Protein AF-A0A2C9CFI2-F1 (afdb_monomer)

Structure (mmCIF, N/CA/C/O backbone):
data_AF-A0A2C9CFI2-F1
#
_entry.id   AF-A0A2C9CFI2-F1
#
loop_
_atom_site.group_PDB
_atom_site.id
_atom_site.type_symbol
_atom_site.label_atom_id
_atom_site.label_alt_id
_atom_site.label_comp_id
_atom_site.label_asym_id
_atom_site.label_entity_id
_at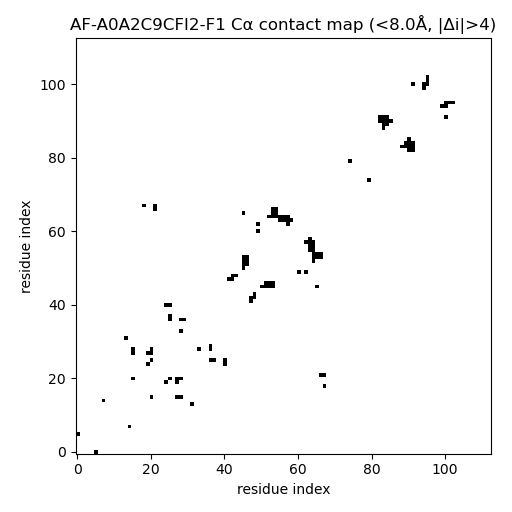om_site.label_seq_id
_atom_site.pdbx_PDB_ins_code
_atom_site.Cartn_x
_atom_site.Cartn_y
_atom_site.Cartn_z
_atom_site.occupancy
_atom_site.B_iso_or_equiv
_atom_site.auth_seq_id
_atom_site.auth_comp_id
_atom_site.auth_asym_id
_atom_site.auth_atom_id
_atom_site.pdbx_PDB_model_num
ATOM 1 N N . MET A 1 1 ? 15.285 -16.042 -6.341 1.00 60.66 1 MET A N 1
ATOM 2 C CA . MET A 1 1 ? 13.937 -15.631 -5.912 1.00 60.66 1 MET A CA 1
ATOM 3 C C . MET A 1 1 ? 14.070 -14.916 -4.581 1.00 60.66 1 MET A C 1
ATOM 5 O O . MET A 1 1 ? 14.751 -15.438 -3.702 1.00 60.66 1 MET A O 1
ATOM 9 N N . THR A 1 2 ? 13.559 -13.695 -4.458 1.00 74.75 2 THR A N 1
ATOM 10 C CA . THR A 1 2 ? 13.588 -12.958 -3.185 1.00 74.75 2 THR A CA 1
ATOM 11 C C . THR A 1 2 ? 12.520 -13.518 -2.244 1.00 74.75 2 THR A C 1
ATOM 13 O O . THR A 1 2 ? 11.569 -14.162 -2.688 1.00 74.75 2 THR A O 1
ATOM 16 N N . ARG A 1 3 ? 12.644 -13.257 -0.933 1.00 78.19 3 ARG A N 1
ATOM 17 C CA . ARG A 1 3 ? 11.583 -13.604 0.031 1.00 78.19 3 ARG A CA 1
ATOM 18 C C . ARG A 1 3 ? 10.238 -12.977 -0.356 1.00 78.19 3 ARG A C 1
ATOM 20 O O . ARG A 1 3 ? 9.214 -13.614 -0.164 1.00 78.19 3 ARG A O 1
ATOM 27 N N . LEU A 1 4 ? 10.250 -11.767 -0.921 1.00 79.00 4 LEU A N 1
ATOM 28 C CA . LEU A 1 4 ? 9.044 -11.057 -1.349 1.00 79.00 4 LEU A CA 1
ATOM 29 C C . LEU A 1 4 ? 8.296 -11.815 -2.452 1.00 79.00 4 LEU A C 1
ATOM 31 O O . LEU A 1 4 ? 7.113 -12.092 -2.300 1.00 79.00 4 LEU A O 1
ATOM 35 N N . GLU A 1 5 ? 8.996 -12.192 -3.526 1.00 82.50 5 GLU A N 1
ATOM 36 C CA . GLU A 1 5 ? 8.410 -12.964 -4.632 1.00 82.50 5 GLU A CA 1
ATOM 37 C C . GLU A 1 5 ? 7.809 -14.276 -4.111 1.00 82.50 5 GLU A C 1
ATOM 39 O O . GLU A 1 5 ? 6.660 -14.590 -4.399 1.00 82.50 5 GLU A O 1
ATOM 44 N N . ALA A 1 6 ? 8.542 -15.006 -3.260 1.00 85.06 6 ALA A N 1
ATOM 45 C CA . ALA A 1 6 ? 8.054 -16.257 -2.682 1.00 85.06 6 ALA A CA 1
ATOM 46 C C . ALA A 1 6 ? 6.732 -16.079 -1.908 1.00 85.06 6 ALA A C 1
ATOM 48 O O . ALA A 1 6 ? 5.809 -16.867 -2.098 1.00 85.06 6 ALA A O 1
ATOM 49 N N . TRP A 1 7 ? 6.608 -15.023 -1.094 1.00 84.88 7 TRP A N 1
ATOM 50 C CA . TRP A 1 7 ? 5.378 -14.719 -0.353 1.00 84.88 7 TRP A CA 1
ATOM 51 C C . TRP A 1 7 ? 4.188 -14.406 -1.263 1.00 84.88 7 TRP A C 1
ATOM 53 O O . TRP A 1 7 ? 3.072 -14.847 -0.983 1.00 84.88 7 TRP A O 1
ATOM 63 N N . PHE A 1 8 ? 4.413 -13.690 -2.367 1.00 83.06 8 PHE A N 1
ATOM 64 C CA . PHE A 1 8 ? 3.349 -13.377 -3.322 1.00 83.06 8 PHE A CA 1
ATOM 65 C C . PHE A 1 8 ? 2.818 -14.605 -4.063 1.00 83.06 8 PHE A C 1
ATOM 67 O O . PHE A 1 8 ? 1.648 -14.616 -4.447 1.00 83.06 8 PHE A O 1
ATOM 74 N N . HIS A 1 9 ? 3.619 -15.659 -4.214 1.00 85.75 9 HIS A N 1
ATOM 75 C CA . HIS A 1 9 ? 3.179 -16.915 -4.829 1.00 85.75 9 HIS A CA 1
ATOM 76 C C . HIS A 1 9 ? 2.567 -17.914 -3.850 1.00 85.75 9 HIS A C 1
ATOM 78 O O . HIS A 1 9 ? 2.011 -18.924 -4.281 1.00 85.75 9 HIS A O 1
ATOM 84 N N . THR A 1 10 ? 2.608 -17.641 -2.546 1.00 90.06 10 THR A N 1
ATOM 85 C CA . THR A 1 10 ? 1.964 -18.502 -1.556 1.00 90.06 10 THR A CA 1
ATOM 86 C C . THR A 1 10 ? 0.460 -18.570 -1.818 1.00 90.06 10 THR A C 1
ATOM 88 O O . THR A 1 10 ? -0.222 -17.547 -1.931 1.00 90.06 10 THR A O 1
ATOM 91 N N . VAL A 1 11 ? -0.053 -19.797 -1.931 1.00 86.44 11 VAL A N 1
ATOM 92 C CA . VAL A 1 11 ? -1.473 -20.079 -2.197 1.00 86.44 11 VAL A CA 1
ATOM 93 C C . VAL A 1 11 ? -2.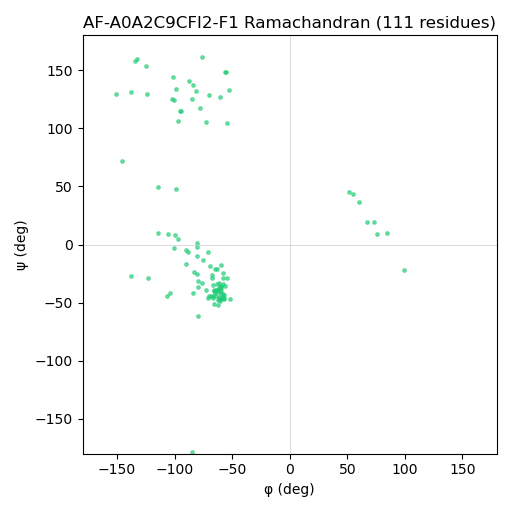338 -19.956 -0.942 1.00 86.44 11 VAL A C 1
ATOM 95 O O . VAL A 1 11 ? -3.471 -19.503 -1.022 1.00 86.44 11 VAL A O 1
ATOM 98 N N . ASN A 1 12 ? -1.777 -20.262 0.230 1.00 89.12 12 ASN A N 1
ATOM 99 C CA . ASN A 1 12 ? -2.472 -20.214 1.521 1.00 89.12 12 ASN A CA 1
ATOM 100 C C . ASN A 1 12 ? -2.165 -18.913 2.277 1.00 89.12 12 ASN A C 1
ATOM 102 O O . ASN A 1 12 ? -1.784 -18.938 3.446 1.00 89.12 12 ASN A O 1
ATOM 106 N N . ALA A 1 13 ? -2.260 -17.776 1.589 1.00 88.69 13 ALA A N 1
ATOM 107 C CA . ALA A 1 13 ? -2.047 -16.462 2.182 1.00 88.69 13 ALA A CA 1
ATOM 108 C C . ALA A 1 13 ? -3.103 -15.478 1.677 1.00 88.69 13 ALA A C 1
ATOM 110 O O . ALA A 1 13 ? -3.316 -15.358 0.469 1.00 88.69 13 ALA A O 1
ATOM 111 N N . TYR A 1 14 ? -3.726 -14.747 2.602 1.00 88.25 14 TYR A N 1
ATOM 112 C CA . TYR A 1 14 ? -4.594 -13.626 2.261 1.00 88.25 14 TYR A CA 1
ATOM 113 C C . TYR A 1 14 ? -3.723 -12.419 1.898 1.00 88.25 14 TYR A C 1
ATOM 115 O O . TYR A 1 14 ? -2.915 -11.959 2.707 1.00 88.25 14 TYR A O 1
ATOM 123 N N . LYS A 1 15 ? -3.835 -11.945 0.655 1.00 87.75 15 LYS A N 1
ATOM 124 C CA . LYS A 1 15 ? -2.972 -10.895 0.099 1.00 87.75 15 LYS A CA 1
ATOM 125 C C . LYS A 1 15 ? -3.722 -9.576 0.137 1.00 87.75 15 LYS A C 1
ATOM 127 O O . LYS A 1 15 ? -4.806 -9.468 -0.419 1.00 87.75 15 LYS A O 1
ATOM 132 N N . VAL A 1 16 ? -3.116 -8.582 0.773 1.00 90.00 16 VAL A N 1
ATOM 133 C CA . VAL A 1 16 ? -3.670 -7.234 0.901 1.00 90.00 16 VAL A CA 1
ATOM 134 C C . VAL A 1 16 ? -2.666 -6.246 0.340 1.00 90.00 16 VAL A C 1
ATOM 136 O O . VAL A 1 16 ? -1.495 -6.273 0.729 1.00 90.00 16 VAL A O 1
ATOM 139 N N . ARG A 1 17 ? -3.119 -5.358 -0.548 1.00 90.75 17 ARG A N 1
ATOM 140 C CA . ARG A 1 17 ? -2.321 -4.207 -0.974 1.00 90.75 17 ARG A CA 1
ATOM 141 C C . ARG A 1 17 ? -2.552 -3.043 -0.029 1.00 90.75 17 ARG A C 1
ATOM 143 O O . ARG A 1 17 ? -3.676 -2.788 0.402 1.00 90.75 17 ARG A O 1
ATOM 150 N N . TYR A 1 18 ? -1.481 -2.317 0.274 1.00 92.19 18 TYR A N 1
ATOM 151 C CA . TYR A 1 18 ? -1.577 -1.143 1.135 1.00 92.19 18 TYR A CA 1
ATOM 152 C C . TYR A 1 18 ? -2.508 -0.088 0.532 1.00 92.19 18 TYR A C 1
ATOM 154 O O . TYR A 1 18 ? -3.273 0.541 1.252 1.00 92.19 18 TYR A O 1
ATOM 162 N N . GLU A 1 19 ? -2.488 0.071 -0.790 1.00 93.06 19 GLU A N 1
ATOM 163 C CA . GLU A 1 19 ? -3.318 1.035 -1.507 1.00 93.06 19 GLU A CA 1
ATOM 164 C C . GLU A 1 19 ? -4.814 0.713 -1.405 1.00 93.06 19 GLU A C 1
ATOM 166 O O . GLU A 1 19 ? -5.624 1.611 -1.198 1.00 93.06 19 GLU A O 1
ATOM 171 N N . GLU A 1 20 ? -5.182 -0.566 -1.481 1.00 93.25 20 GLU A N 1
ATOM 172 C CA . GLU A 1 20 ? -6.570 -1.015 -1.304 1.00 93.25 20 GLU A CA 1
ATOM 173 C C . GLU A 1 20 ? -7.015 -0.858 0.145 1.00 93.25 20 GLU A C 1
ATOM 175 O O . GLU A 1 20 ? -8.086 -0.312 0.405 1.00 93.25 20 GLU A O 1
ATOM 180 N N . LEU A 1 21 ? -6.153 -1.247 1.089 1.00 94.19 21 LEU A N 1
ATOM 181 C CA . LEU A 1 21 ? -6.392 -1.044 2.512 1.00 94.19 21 LEU A CA 1
ATOM 182 C C . LEU A 1 21 ? -6.554 0.444 2.847 1.00 94.19 21 LEU A C 1
ATOM 184 O O . LEU A 1 21 ? -7.350 0.798 3.709 1.00 94.19 21 LEU A O 1
ATOM 188 N N . TYR A 1 22 ? -5.815 1.320 2.172 1.00 93.06 22 TYR A N 1
ATOM 189 C CA . TYR A 1 22 ? -5.928 2.761 2.346 1.00 93.06 22 TYR A CA 1
ATOM 190 C C . TYR A 1 22 ? -7.241 3.308 1.767 1.00 93.06 22 TYR A C 1
ATOM 192 O O . TYR A 1 22 ? -7.922 4.088 2.431 1.00 93.06 22 TYR A O 1
ATOM 200 N N . SER A 1 23 ? -7.612 2.903 0.548 1.00 94.00 23 SER A N 1
ATOM 201 C CA . SER A 1 23 ? -8.787 3.434 -0.157 1.00 94.00 23 SER A CA 1
ATOM 202 C C . SER A 1 23 ? -10.119 2.838 0.304 1.00 94.00 23 SER A C 1
ATOM 204 O O . SER A 1 23 ? -11.118 3.552 0.345 1.00 94.00 23 SER A O 1
ATOM 206 N N . ASN A 1 24 ? -10.157 1.547 0.631 1.00 95.38 24 ASN A N 1
ATOM 207 C CA . ASN A 1 24 ? -11.362 0.849 1.076 1.00 95.38 24 ASN A CA 1
ATOM 208 C C . ASN A 1 24 ? -11.025 -0.231 2.127 1.00 95.38 24 ASN A C 1
ATOM 210 O O . ASN A 1 24 ? -11.075 -1.432 1.837 1.00 95.38 24 ASN A O 1
ATOM 214 N N . PRO A 1 25 ? -10.660 0.175 3.358 1.00 94.75 25 PRO A N 1
ATOM 215 C CA . PRO A 1 25 ? -10.179 -0.741 4.393 1.00 94.75 25 PRO A CA 1
ATOM 216 C C . PRO A 1 25 ? -11.200 -1.800 4.815 1.00 94.75 25 PRO A C 1
ATOM 218 O O . PRO A 1 25 ? -10.817 -2.937 5.074 1.00 94.75 25 PRO A O 1
ATOM 221 N N . VAL A 1 26 ? -12.485 -1.435 4.889 1.00 95.00 26 VAL A N 1
ATOM 222 C CA . VAL A 1 26 ? -13.554 -2.353 5.312 1.00 95.00 26 VAL A CA 1
ATOM 223 C C . VAL A 1 26 ? -13.719 -3.477 4.299 1.00 95.00 26 VAL A C 1
ATOM 225 O O . VAL A 1 26 ? -13.659 -4.640 4.678 1.00 95.00 26 VAL A O 1
ATOM 228 N N . GLU A 1 27 ? -13.854 -3.142 3.014 1.00 94.62 27 GLU A N 1
ATOM 229 C CA . GLU A 1 27 ? -14.021 -4.155 1.969 1.00 94.62 27 GLU A CA 1
ATOM 230 C C . GLU A 1 27 ? -12.773 -5.034 1.832 1.00 94.62 27 GLU A C 1
ATOM 232 O O . GLU A 1 27 ? -12.871 -6.255 1.760 1.00 94.62 27 GLU A O 1
ATOM 237 N N . THR A 1 28 ? -11.585 -4.423 1.884 1.00 94.81 28 THR A N 1
ATOM 238 C CA . THR A 1 28 ? -10.298 -5.128 1.753 1.00 94.81 28 THR A CA 1
ATOM 239 C C . THR A 1 28 ? -10.104 -6.195 2.832 1.00 94.81 28 THR A C 1
ATOM 241 O O . THR A 1 28 ? -9.510 -7.246 2.580 1.00 94.81 28 THR A O 1
ATOM 244 N N . LEU A 1 29 ? -10.585 -5.932 4.048 1.00 93.94 29 LEU A N 1
ATOM 245 C CA . LEU A 1 29 ? -10.391 -6.805 5.205 1.00 93.94 29 LEU A CA 1
ATOM 246 C C . LEU A 1 29 ? -11.598 -7.691 5.521 1.00 93.94 29 LEU A C 1
ATOM 248 O O . LEU A 1 29 ? -11.502 -8.531 6.414 1.00 93.94 29 LEU A O 1
ATOM 252 N N . LYS A 1 30 ? -12.699 -7.553 4.780 1.00 90.75 30 LYS A N 1
ATOM 253 C CA . LYS A 1 30 ? -13.928 -8.318 5.006 1.00 90.75 30 LYS A CA 1
ATOM 254 C C . LYS A 1 30 ? -13.710 -9.833 4.932 1.00 90.75 30 LYS A C 1
ATOM 256 O O . LYS A 1 30 ? -14.294 -10.575 5.704 1.00 90.75 30 LYS A O 1
ATOM 261 N N . GLY A 1 31 ? -12.800 -10.293 4.067 1.00 86.75 31 GLY A N 1
ATOM 262 C CA . GLY A 1 31 ? -12.423 -11.709 3.974 1.0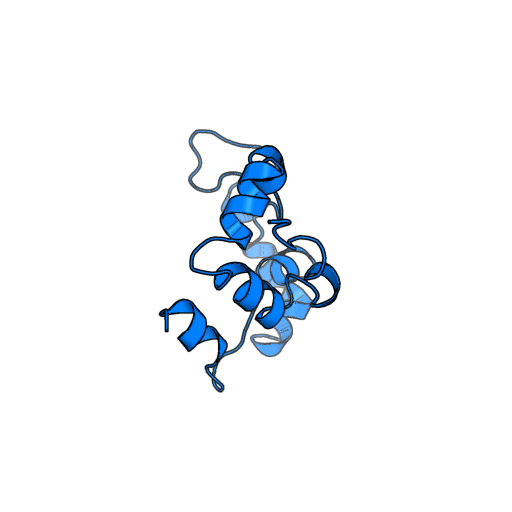0 86.75 31 GLY A CA 1
ATOM 263 C C . GLY A 1 31 ? -11.604 -12.248 5.158 1.00 86.75 31 GLY A C 1
ATOM 264 O O . GLY A 1 31 ? -11.326 -13.444 5.199 1.00 86.75 31 GLY A O 1
ATOM 265 N N . ILE A 1 32 ? -11.190 -11.387 6.094 1.00 89.62 32 ILE A N 1
ATOM 266 C CA . ILE A 1 32 ? -10.470 -11.759 7.323 1.00 89.62 32 ILE A CA 1
ATOM 267 C C . ILE A 1 32 ? -11.407 -11.701 8.534 1.00 89.62 32 ILE A C 1
ATOM 269 O O . ILE A 1 32 ? -11.333 -12.562 9.406 1.00 89.62 32 ILE A O 1
ATOM 273 N N . GLU A 1 33 ? -12.253 -10.675 8.601 1.00 89.38 33 GLU A N 1
ATOM 274 C CA . GLU A 1 33 ? -13.158 -10.401 9.716 1.00 89.38 33 GLU A CA 1
ATOM 275 C C . GLU A 1 33 ? -14.396 -9.676 9.175 1.00 89.38 33 GLU A C 1
ATOM 277 O O . GLU A 1 33 ? -14.257 -8.677 8.467 1.00 89.38 33 GLU A O 1
ATOM 282 N N . GLU A 1 34 ? -15.597 -10.147 9.515 1.00 87.56 34 GLU A N 1
ATOM 283 C CA . GLU A 1 34 ? -16.855 -9.573 9.011 1.00 87.56 34 GLU A CA 1
ATOM 284 C C . GLU A 1 34 ? -17.598 -8.771 10.080 1.00 87.56 34 GLU A C 1
ATOM 286 O O . GLU A 1 34 ? -18.039 -7.650 9.821 1.00 87.56 34 GLU A O 1
ATOM 291 N N . ASP A 1 35 ? -17.695 -9.302 11.298 1.00 92.31 35 ASP A N 1
ATOM 292 C CA . ASP A 1 35 ? -18.631 -8.791 12.302 1.00 92.31 35 ASP A CA 1
ATOM 293 C C . ASP A 1 35 ? -18.177 -7.450 12.876 1.00 92.31 35 ASP A C 1
ATOM 295 O O . ASP A 1 35 ? -18.975 -6.544 13.129 1.00 92.31 35 ASP A O 1
ATOM 299 N N . ARG A 1 36 ? -16.866 -7.310 13.094 1.00 94.94 36 ARG A N 1
ATOM 300 C CA . ARG A 1 36 ? -16.292 -6.174 13.834 1.00 94.94 36 ARG A CA 1
ATOM 301 C C . ARG A 1 36 ? -15.416 -5.274 12.984 1.00 94.94 36 ARG A C 1
ATOM 303 O O . ARG A 1 36 ? -14.721 -4.400 13.512 1.00 94.94 36 ARG A O 1
ATOM 310 N N . ILE A 1 37 ? -15.427 -5.466 11.669 1.00 95.00 37 ILE A N 1
ATOM 311 C CA . ILE A 1 37 ? -14.420 -4.850 10.812 1.00 95.00 37 ILE A CA 1
ATOM 312 C C . ILE A 1 37 ? -14.488 -3.323 10.821 1.00 95.00 37 ILE A C 1
ATOM 314 O O . ILE A 1 37 ? -13.456 -2.662 10.915 1.00 95.00 37 ILE A O 1
ATOM 318 N N . SER A 1 38 ? -15.691 -2.752 10.840 1.00 93.94 38 SER A N 1
ATOM 319 C CA . SER A 1 38 ? -15.889 -1.301 10.909 1.00 93.94 38 SER A CA 1
ATOM 320 C C . SER A 1 38 ? -15.280 -0.695 12.179 1.00 93.94 38 SER A C 1
ATOM 322 O O . SER A 1 38 ? -14.615 0.340 12.117 1.00 93.94 38 SER A O 1
ATOM 324 N N . GLU A 1 39 ? -15.439 -1.361 13.327 1.00 95.31 39 GLU A N 1
ATOM 325 C CA . GLU A 1 39 ? -14.844 -0.929 14.599 1.00 95.31 39 GLU A CA 1
ATOM 326 C C . GLU A 1 39 ? -13.316 -1.022 14.563 1.00 95.31 39 GLU A C 1
ATOM 328 O O . GLU A 1 39 ? -12.611 -0.105 15.000 1.00 95.31 39 GLU A O 1
ATOM 333 N N . ILE A 1 40 ? -12.796 -2.131 14.030 1.00 94.88 40 ILE A N 1
ATOM 334 C CA . ILE A 1 40 ? -11.359 -2.389 13.914 1.00 94.88 40 ILE A CA 1
ATOM 335 C C . ILE A 1 40 ? -10.711 -1.339 13.013 1.00 94.88 40 ILE A C 1
ATOM 337 O O . ILE A 1 40 ? -9.701 -0.746 13.403 1.00 94.88 40 ILE A O 1
ATOM 341 N N . VAL A 1 41 ?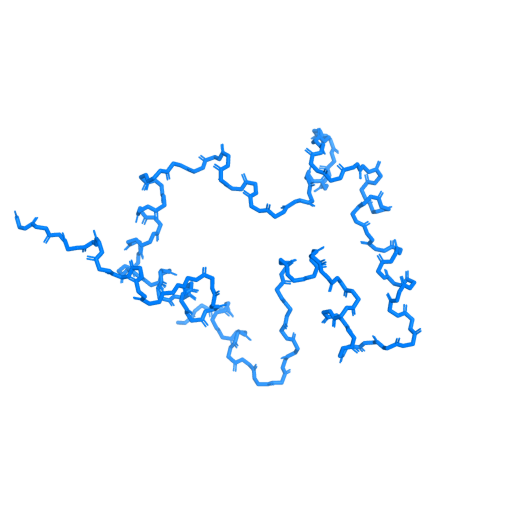 -11.297 -1.070 11.847 1.00 94.69 41 VAL A N 1
ATOM 342 C CA . VAL A 1 41 ? -10.821 -0.054 10.903 1.00 94.69 41 VAL A CA 1
ATOM 343 C C . VAL A 1 41 ? -10.835 1.326 11.552 1.00 94.69 41 VAL A C 1
ATOM 345 O O . VAL A 1 41 ? -9.816 2.019 11.532 1.00 94.69 41 VAL A O 1
ATOM 348 N N . ALA A 1 42 ? -11.935 1.710 12.205 1.00 93.62 42 ALA A N 1
ATOM 349 C CA . ALA A 1 42 ? -12.031 3.003 12.877 1.00 93.62 42 ALA A CA 1
ATOM 350 C C . ALA A 1 42 ? -10.939 3.171 13.951 1.00 93.62 42 ALA A C 1
ATOM 352 O O . ALA A 1 42 ? -10.245 4.194 13.983 1.00 93.62 42 ALA A O 1
ATOM 353 N N . LYS A 1 43 ? -10.730 2.145 14.788 1.00 95.19 43 LYS A N 1
ATOM 354 C CA . LYS A 1 43 ? -9.731 2.140 15.871 1.00 95.19 43 LYS A CA 1
ATOM 355 C C . LYS A 1 43 ? -8.284 2.148 15.367 1.00 95.19 43 LYS A C 1
ATOM 357 O O . LYS A 1 43 ? -7.399 2.637 16.071 1.00 95.19 43 LYS A O 1
ATOM 362 N N . ASN A 1 44 ? -8.029 1.591 14.185 1.00 93.38 44 ASN A N 1
ATOM 363 C CA . ASN A 1 44 ? -6.686 1.463 13.616 1.00 93.38 44 ASN A CA 1
ATOM 364 C C . ASN A 1 44 ? -6.405 2.435 12.463 1.00 93.38 44 ASN A C 1
ATOM 366 O O . ASN A 1 44 ? -5.353 2.337 11.835 1.00 93.38 44 ASN A O 1
ATOM 370 N N . SER A 1 45 ? -7.293 3.399 12.216 1.00 91.75 45 SER A N 1
ATOM 371 C CA . SER A 1 45 ? -7.039 4.484 11.269 1.00 91.75 45 SER A CA 1
ATOM 372 C C . SER A 1 45 ? -5.756 5.250 11.617 1.00 91.75 45 SER A C 1
ATOM 374 O O . SER A 1 45 ? -5.399 5.397 12.793 1.00 91.75 45 SER A O 1
ATOM 376 N N . PHE A 1 46 ? -5.072 5.771 10.591 1.00 90.62 46 PHE A N 1
ATOM 377 C CA . PHE A 1 46 ? -3.831 6.531 10.768 1.00 90.62 46 PHE A CA 1
ATOM 378 C C . PHE A 1 46 ? -4.008 7.656 11.789 1.00 90.62 46 PHE A C 1
ATOM 380 O O . PHE A 1 46 ? -3.232 7.744 12.733 1.00 90.62 46 PHE A O 1
ATOM 387 N N . SER A 1 47 ? -5.086 8.436 11.691 1.00 90.00 47 SER A N 1
ATOM 388 C CA . SER A 1 47 ? -5.343 9.528 12.631 1.00 90.00 47 SER A CA 1
ATOM 389 C C . SER A 1 47 ? -5.522 9.092 14.073 1.00 90.00 47 SER A C 1
ATOM 391 O O . SER A 1 47 ? -5.097 9.807 14.976 1.00 90.00 47 SER A O 1
ATOM 393 N N . LYS A 1 48 ? -6.093 7.911 14.323 1.00 90.19 48 LYS A N 1
ATOM 394 C CA . LYS A 1 48 ? -6.221 7.387 15.688 1.00 90.19 48 LYS A CA 1
ATOM 395 C C . LYS A 1 48 ? -4.903 6.845 16.232 1.00 90.19 48 LYS A C 1
ATOM 397 O O . LYS A 1 48 ? -4.674 6.939 17.433 1.00 90.19 48 LYS A O 1
ATOM 402 N N . LYS A 1 49 ? -4.049 6.278 15.376 1.00 89.88 49 LYS A N 1
ATOM 403 C CA . LYS A 1 49 ? -2.765 5.686 15.783 1.00 89.88 49 LYS A CA 1
ATOM 404 C C . LYS A 1 49 ? -1.638 6.705 15.895 1.00 89.88 49 LYS A C 1
ATOM 406 O O . LYS A 1 49 ? -0.857 6.633 16.834 1.00 89.88 49 LYS A O 1
ATOM 411 N N . ALA A 1 50 ? -1.564 7.625 14.944 1.00 87.31 50 ALA A N 1
ATOM 412 C CA . ALA A 1 50 ? -0.541 8.661 14.869 1.00 87.31 50 ALA A CA 1
ATOM 413 C C . ALA A 1 50 ? -0.945 9.951 15.598 1.00 87.31 50 ALA A C 1
ATOM 415 O O . ALA A 1 50 ? -0.091 10.790 15.859 1.00 87.31 50 ALA A O 1
ATOM 416 N N . GLY A 1 51 ? -2.238 10.135 15.897 1.00 85.00 51 GLY A N 1
ATOM 417 C CA . GLY A 1 51 ? -2.758 11.393 16.443 1.00 85.00 51 GLY A CA 1
ATOM 418 C C . GLY A 1 51 ? -2.689 12.560 15.453 1.00 85.00 51 GLY A C 1
ATOM 419 O O . GLY A 1 51 ? -2.702 13.709 15.876 1.00 85.00 51 GLY A O 1
ATOM 420 N N . GLN A 1 52 ? -2.568 12.272 14.153 1.00 86.00 52 GLN A N 1
ATOM 421 C CA . GLN A 1 52 ? -2.263 13.248 13.100 1.00 86.00 52 GLN A CA 1
ATOM 422 C C . GLN A 1 52 ? -3.170 13.077 11.881 1.00 86.00 52 GLN A C 1
ATOM 424 O O . GLN A 1 52 ? -3.731 12.005 11.630 1.00 86.00 52 GLN A O 1
ATOM 429 N N . ILE A 1 53 ? -3.307 14.134 11.091 1.00 85.25 53 ILE A N 1
ATOM 430 C CA .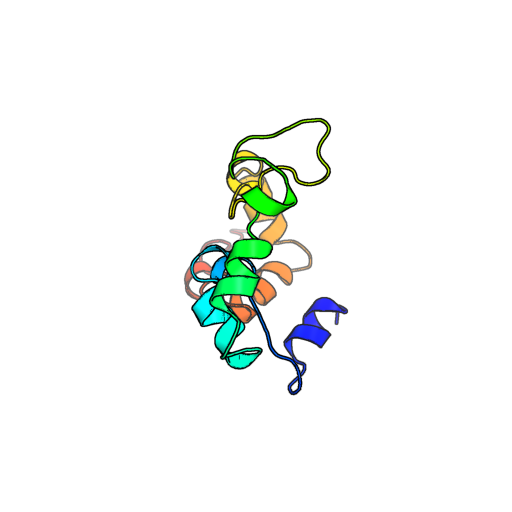 ILE A 1 53 ? -4.037 14.071 9.827 1.00 85.25 53 ILE A CA 1
ATOM 431 C C . ILE A 1 53 ? -3.100 13.476 8.760 1.00 85.25 53 ILE A C 1
ATOM 433 O O . ILE A 1 53 ? -1.944 13.893 8.673 1.00 85.25 53 ILE A O 1
ATOM 437 N N . PRO A 1 54 ? -3.541 12.488 7.953 1.00 87.44 54 PRO A N 1
ATOM 438 C CA . PRO A 1 54 ? -2.733 11.972 6.856 1.00 87.44 54 PRO A CA 1
ATOM 439 C C . PRO A 1 54 ? -2.254 13.098 5.934 1.00 87.44 54 PRO A C 1
ATOM 441 O O . PRO A 1 54 ? -3.042 13.941 5.515 1.00 87.44 54 PRO A O 1
ATOM 444 N N . GLY A 1 55 ? -0.969 13.083 5.597 1.00 86.06 55 GLY A N 1
ATOM 445 C CA . GLY A 1 55 ? -0.309 14.083 4.757 1.00 86.06 55 GLY A CA 1
ATOM 446 C C . GLY A 1 55 ? 0.460 15.147 5.539 1.00 86.06 55 GLY A C 1
ATOM 447 O O . GLY A 1 55 ? 1.406 15.710 4.990 1.00 86.06 55 GLY A O 1
ATOM 448 N N . GLU A 1 56 ? 0.130 15.371 6.812 1.00 85.06 56 GLU A N 1
ATOM 449 C CA . GLU A 1 56 ? 0.894 16.259 7.691 1.00 85.06 56 GLU A CA 1
ATOM 450 C C . GLU A 1 56 ? 2.065 15.499 8.315 1.00 85.06 56 GLU A C 1
ATOM 452 O O . GLU A 1 56 ? 1.888 14.438 8.909 1.00 85.06 56 GLU A O 1
ATOM 457 N N . GLU A 1 57 ? 3.277 16.030 8.152 1.00 80.31 57 GLU A N 1
ATOM 458 C CA . GLU A 1 57 ? 4.488 15.404 8.675 1.00 80.31 57 GLU A CA 1
ATOM 459 C C . GLU A 1 57 ? 4.866 15.986 10.036 1.00 80.31 57 GLU A C 1
ATOM 461 O O . GLU A 1 57 ? 5.256 17.151 10.143 1.00 80.31 57 GLU A O 1
ATOM 466 N N . ALA A 1 58 ? 4.814 15.153 11.075 1.00 78.62 58 ALA A N 1
ATOM 467 C CA . ALA A 1 58 ? 5.418 15.460 12.365 1.00 78.62 58 ALA A CA 1
ATOM 468 C C . ALA A 1 58 ? 6.825 14.852 12.440 1.00 78.62 58 ALA A C 1
ATOM 470 O O . ALA A 1 58 ? 6.986 13.632 12.452 1.00 78.62 58 ALA A O 1
ATOM 471 N N . LYS A 1 59 ? 7.847 15.712 12.523 1.00 76.31 59 LYS A N 1
ATOM 472 C CA . LYS A 1 59 ? 9.271 15.321 12.490 1.00 76.31 59 LYS A CA 1
ATOM 473 C C . LYS A 1 59 ? 9.676 14.325 13.583 1.00 76.31 59 LYS A C 1
ATOM 475 O O . LYS A 1 59 ?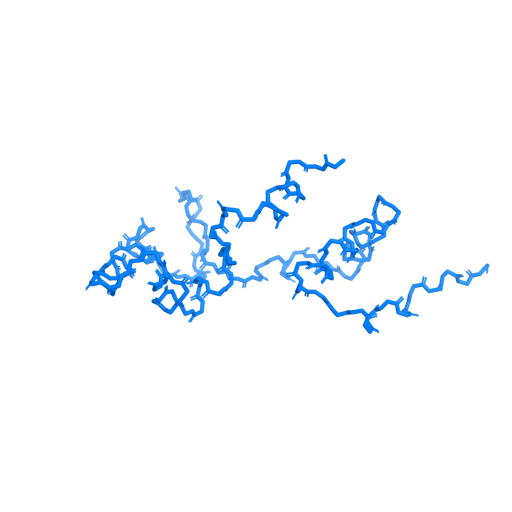 10.568 13.518 13.355 1.00 76.31 59 LYS A O 1
ATOM 480 N N . ASP A 1 60 ? 8.989 14.354 14.722 1.00 79.75 60 ASP A N 1
ATOM 481 C CA . ASP A 1 60 ? 9.297 13.518 15.888 1.00 79.75 60 ASP A CA 1
ATOM 482 C C . ASP A 1 60 ? 8.384 12.280 16.001 1.00 79.75 60 ASP A C 1
ATOM 484 O O . ASP A 1 60 ? 8.398 11.568 17.005 1.00 79.75 60 ASP A O 1
ATOM 488 N N . SER A 1 61 ? 7.563 12.011 14.979 1.00 80.06 61 SER A N 1
ATOM 489 C CA . SER A 1 61 ? 6.630 10.885 14.955 1.00 80.06 61 SER A CA 1
ATOM 490 C C . SER A 1 61 ? 7.198 9.698 14.169 1.00 80.06 61 SER A C 1
ATOM 492 O O . SER A 1 61 ? 7.628 9.872 13.028 1.00 80.06 61 SER A O 1
ATOM 494 N N . PRO A 1 62 ? 7.120 8.456 14.690 1.00 78.62 62 PRO A N 1
ATOM 495 C CA . PRO A 1 62 ? 7.441 7.263 13.900 1.00 78.62 62 PRO A CA 1
ATOM 496 C C . PRO A 1 62 ? 6.458 7.055 12.732 1.00 78.62 62 PRO A C 1
ATOM 498 O O . PRO A 1 62 ? 6.770 6.366 11.761 1.00 78.62 62 PRO A O 1
ATOM 501 N N . ALA A 1 63 ? 5.265 7.651 12.806 1.00 82.94 63 ALA A N 1
ATOM 502 C CA . ALA A 1 63 ? 4.276 7.657 11.739 1.00 82.94 63 ALA A CA 1
ATOM 503 C C . ALA A 1 63 ? 4.398 8.967 10.944 1.00 82.94 63 ALA A C 1
ATOM 505 O O . ALA A 1 63 ? 4.012 10.021 11.440 1.00 82.94 63 ALA A O 1
ATOM 506 N N . ARG A 1 64 ? 4.960 8.887 9.728 1.00 87.94 64 ARG A N 1
ATOM 507 C CA . ARG A 1 64 ? 5.422 10.069 8.977 1.00 87.94 64 ARG A CA 1
ATOM 508 C C . ARG A 1 64 ? 4.320 10.855 8.263 1.00 87.94 64 ARG A C 1
ATOM 510 O O . ARG A 1 64 ? 4.164 12.030 8.526 1.00 87.94 64 ARG A O 1
ATOM 517 N N . LYS A 1 65 ? 3.604 10.234 7.314 1.00 89.06 65 LYS A N 1
ATOM 518 C CA . LYS A 1 65 ? 2.527 10.903 6.546 1.00 89.06 65 LYS A CA 1
ATOM 519 C C . LYS A 1 65 ? 1.278 10.053 6.338 1.00 89.06 65 LYS A C 1
ATOM 521 O O . LYS A 1 65 ? 0.205 10.606 6.164 1.00 89.06 65 LYS A O 1
ATOM 526 N N . GLY A 1 66 ? 1.392 8.722 6.319 1.00 89.31 66 GLY A N 1
ATOM 527 C CA . GLY A 1 66 ? 0.229 7.842 6.155 1.00 89.31 66 GLY A CA 1
ATOM 528 C C . GLY A 1 66 ? -0.536 8.046 4.845 1.00 89.31 66 GLY A C 1
ATOM 529 O O . G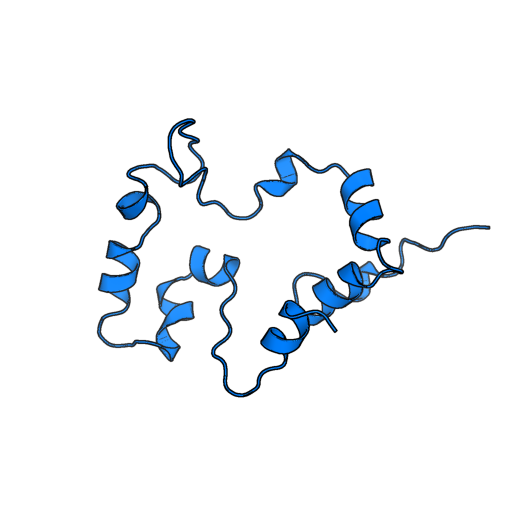LY A 1 66 ? -1.758 7.973 4.858 1.00 89.31 66 GLY A O 1
ATOM 530 N N . ILE A 1 67 ? 0.160 8.335 3.740 1.00 91.75 67 ILE A N 1
ATOM 531 C CA . ILE A 1 67 ? -0.443 8.545 2.416 1.00 91.75 67 ILE A CA 1
ATOM 532 C C . ILE A 1 67 ? 0.165 7.613 1.368 1.00 91.75 67 ILE A C 1
ATOM 534 O O . ILE A 1 67 ? 1.329 7.213 1.458 1.00 91.75 67 ILE A O 1
ATOM 538 N N . VAL A 1 68 ? -0.622 7.318 0.337 1.00 93.44 68 VAL A N 1
ATOM 539 C CA . VAL A 1 68 ? -0.187 6.573 -0.847 1.00 93.44 68 VAL A CA 1
ATOM 540 C C . VAL A 1 68 ? 0.483 7.522 -1.838 1.00 93.44 68 VAL A C 1
ATOM 542 O O . VAL A 1 68 ? -0.017 8.607 -2.117 1.00 93.44 68 VAL A O 1
ATOM 545 N N . GLY A 1 69 ? 1.600 7.090 -2.424 1.00 91.19 69 GLY A N 1
ATOM 546 C CA . GLY A 1 69 ? 2.211 7.794 -3.553 1.00 91.19 69 GLY A CA 1
ATOM 547 C C . GLY A 1 69 ? 3.142 8.953 -3.197 1.00 91.19 69 GLY A C 1
ATOM 548 O O . GLY A 1 69 ? 3.579 9.644 -4.110 1.00 91.19 69 GLY A O 1
ATOM 549 N N . ASP A 1 70 ? 3.505 9.144 -1.924 1.00 92.00 70 ASP A N 1
ATOM 550 C CA . ASP A 1 70 ? 4.427 10.221 -1.515 1.00 92.00 70 ASP A CA 1
ATOM 551 C C . ASP A 1 70 ? 5.792 10.144 -2.218 1.00 92.00 70 ASP A C 1
ATOM 553 O O . ASP A 1 70 ? 6.444 11.162 -2.409 1.00 92.00 70 ASP A O 1
ATOM 557 N N . TRP A 1 71 ? 6.197 8.957 -2.682 1.00 92.19 71 TRP A N 1
ATOM 558 C CA . TRP A 1 71 ? 7.404 8.751 -3.487 1.00 92.19 71 TRP A CA 1
ATOM 559 C C . TRP A 1 71 ? 7.455 9.640 -4.743 1.00 92.19 71 TRP A C 1
ATOM 561 O O . TRP A 1 71 ? 8.538 10.044 -5.161 1.00 92.19 71 TRP A O 1
ATOM 571 N N . LYS A 1 72 ? 6.299 10.014 -5.311 1.00 90.88 72 LYS A N 1
ATOM 572 C CA . LYS A 1 72 ? 6.209 10.893 -6.490 1.00 90.88 72 LYS A CA 1
ATOM 573 C C . LYS A 1 72 ? 6.768 12.296 -6.242 1.00 90.88 72 LYS A C 1
ATOM 575 O O . LYS A 1 72 ? 7.117 12.976 -7.195 1.00 90.88 72 LYS A O 1
ATOM 580 N N . ASN A 1 73 ? 6.861 12.718 -4.981 1.00 91.88 73 ASN A N 1
ATOM 581 C CA . ASN A 1 73 ? 7.426 14.014 -4.605 1.00 91.88 73 ASN A CA 1
ATOM 582 C C . ASN A 1 73 ? 8.965 14.010 -4.567 1.00 91.88 73 ASN A C 1
ATOM 584 O O . ASN A 1 73 ? 9.561 15.069 -4.403 1.00 91.88 73 ASN A O 1
ATOM 588 N N . TYR A 1 74 ? 9.602 12.839 -4.676 1.00 93.31 74 TYR A N 1
ATOM 589 C CA . TYR A 1 74 ? 11.047 12.678 -4.471 1.00 93.31 74 TYR A CA 1
ATOM 590 C C . TYR A 1 74 ? 11.770 12.060 -5.667 1.00 93.31 74 TYR A C 1
ATOM 592 O O . TYR A 1 74 ? 12.955 12.324 -5.847 1.00 93.31 74 TYR A O 1
ATOM 600 N N . PHE A 1 75 ? 11.092 11.233 -6.467 1.00 93.44 75 PHE A N 1
ATOM 601 C CA . PHE A 1 75 ? 11.706 10.568 -7.615 1.00 93.44 75 PHE A CA 1
ATOM 602 C C . PHE A 1 75 ? 11.325 11.254 -8.923 1.00 93.44 75 PHE A C 1
ATOM 604 O O . PHE A 1 75 ? 10.144 11.381 -9.249 1.00 93.44 75 PHE A O 1
ATOM 611 N N . ASP A 1 76 ? 12.340 11.641 -9.687 1.00 93.38 76 ASP A N 1
ATOM 612 C CA . ASP A 1 76 ? 12.183 12.144 -11.046 1.00 93.38 76 ASP A CA 1
ATOM 613 C C . ASP A 1 76 ? 12.115 11.005 -12.084 1.00 93.38 76 ASP A C 1
ATOM 615 O O . ASP A 1 76 ? 12.138 9.808 -11.768 1.00 93.38 76 ASP A O 1
ATOM 619 N N . ALA A 1 77 ? 11.998 11.383 -13.359 1.00 92.12 77 ALA A N 1
ATOM 620 C CA . ALA A 1 77 ? 11.895 10.434 -14.462 1.00 92.12 77 ALA A CA 1
ATOM 621 C C . ALA A 1 77 ? 13.149 9.552 -14.614 1.00 92.12 77 ALA A C 1
ATOM 623 O O . ALA A 1 77 ? 13.026 8.375 -14.966 1.00 92.12 77 ALA A O 1
ATOM 624 N N . GLU A 1 78 ? 14.337 10.090 -14.329 1.00 95.25 78 GLU A N 1
ATOM 625 C CA . GLU A 1 78 ? 15.596 9.345 -14.399 1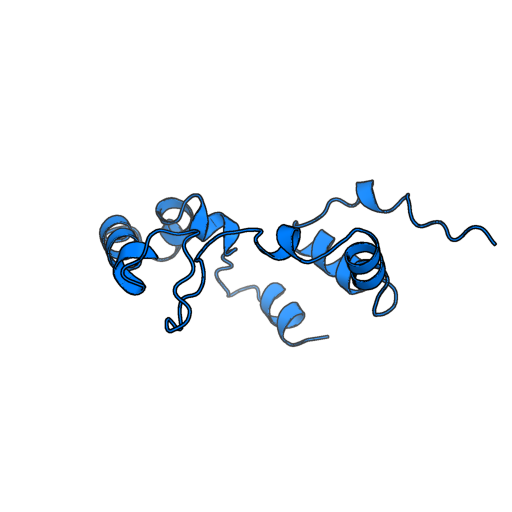.00 95.25 78 GLU A CA 1
ATOM 626 C C . GLU A 1 78 ? 15.658 8.272 -13.308 1.00 95.25 78 GLU A C 1
ATOM 628 O O . GLU A 1 78 ? 15.966 7.109 -13.596 1.00 95.25 78 GLU A O 1
ATOM 633 N N . CYS A 1 79 ? 15.267 8.616 -12.079 1.00 94.94 79 CYS A N 1
ATOM 634 C CA . CYS A 1 79 ? 15.146 7.669 -10.975 1.00 94.94 79 CYS A CA 1
ATOM 635 C C . CYS A 1 79 ? 14.197 6.517 -11.322 1.00 94.94 79 CYS A C 1
ATOM 637 O O . CYS A 1 79 ? 14.531 5.344 -11.124 1.00 94.94 79 CYS A O 1
ATOM 639 N N . VAL A 1 80 ? 13.021 6.837 -11.872 1.00 91.62 80 VAL A N 1
ATOM 640 C CA . VAL A 1 80 ? 12.026 5.829 -12.267 1.00 91.62 80 VAL A CA 1
ATOM 641 C C . VAL A 1 80 ? 12.567 4.929 -13.380 1.00 91.62 80 VAL A C 1
ATOM 643 O O . VAL A 1 80 ? 12.416 3.707 -13.305 1.00 91.62 80 VAL A O 1
ATOM 646 N N . SER A 1 81 ? 13.222 5.503 -14.394 1.00 92.25 81 SER A N 1
ATOM 647 C CA . SER A 1 81 ? 13.829 4.736 -15.489 1.00 92.25 81 SER A CA 1
ATOM 648 C C . SER A 1 81 ? 14.920 3.794 -14.974 1.00 92.25 81 SER A C 1
ATOM 650 O O . SER A 1 81 ? 14.902 2.594 -15.266 1.00 92.25 81 SER A O 1
ATOM 652 N N . THR A 1 82 ? 15.804 4.306 -14.116 1.00 95.25 82 THR A N 1
ATOM 653 C CA . THR A 1 82 ? 16.879 3.535 -13.482 1.00 95.25 82 THR A CA 1
ATOM 654 C C . THR A 1 82 ? 16.319 2.380 -12.659 1.00 95.25 82 THR A C 1
ATOM 656 O O . THR A 1 82 ? 16.760 1.241 -12.811 1.00 95.25 82 THR A O 1
ATOM 659 N N . PHE A 1 83 ? 15.296 2.631 -11.838 1.00 93.94 83 PHE A N 1
ATOM 660 C CA . PHE A 1 83 ? 14.626 1.586 -11.066 1.00 93.94 83 PHE A CA 1
ATOM 661 C C . PHE A 1 83 ? 14.031 0.496 -11.968 1.00 93.94 83 PHE A C 1
ATOM 663 O O . PHE A 1 83 ? 14.218 -0.695 -11.708 1.00 93.94 83 PHE A O 1
ATOM 670 N N . LYS A 1 84 ? 13.349 0.889 -13.051 1.00 91.62 84 LYS A N 1
ATOM 671 C CA . LYS A 1 84 ? 12.740 -0.052 -14.002 1.00 91.62 84 LYS A CA 1
ATOM 672 C C . LYS A 1 84 ? 13.771 -0.872 -14.768 1.00 91.62 84 LYS A C 1
ATOM 674 O O . LYS A 1 84 ? 13.490 -2.031 -15.059 1.00 91.62 84 LYS A O 1
ATOM 679 N N . ALA A 1 85 ? 14.929 -0.300 -15.096 1.00 93.25 85 ALA A N 1
ATOM 680 C CA . ALA A 1 85 ? 16.010 -0.986 -15.804 1.00 93.25 85 ALA A CA 1
ATOM 681 C C . ALA A 1 85 ? 16.875 -1.864 -14.882 1.00 93.25 85 ALA A C 1
ATOM 683 O O . ALA A 1 85 ? 17.466 -2.847 -15.340 1.00 93.25 85 ALA A O 1
ATOM 684 N N . ALA A 1 86 ? 16.931 -1.546 -13.586 1.00 91.81 86 ALA A N 1
ATOM 685 C CA . ALA A 1 86 ? 17.766 -2.248 -12.622 1.00 91.81 86 ALA A CA 1
ATOM 686 C C . ALA A 1 86 ? 17.492 -3.762 -12.585 1.00 91.81 86 ALA A C 1
ATOM 688 O O . ALA A 1 86 ? 16.374 -4.240 -12.808 1.00 91.81 86 ALA A O 1
ATOM 689 N N . TYR A 1 87 ? 18.546 -4.530 -12.287 1.00 91.25 87 TYR A N 1
ATOM 690 C CA . TYR A 1 87 ? 18.522 -5.997 -12.282 1.00 91.25 87 TYR A CA 1
ATOM 691 C C . TYR A 1 87 ? 17.954 -6.581 -13.585 1.00 91.25 87 TYR A C 1
ATOM 693 O O . TYR A 1 87 ? 17.120 -7.489 -13.558 1.00 91.25 87 TYR A O 1
ATOM 701 N N . ASN A 1 88 ? 18.386 -6.044 -14.729 1.00 92.56 88 ASN A N 1
ATOM 702 C CA . ASN A 1 88 ? 17.956 -6.472 -16.063 1.00 92.56 88 ASN A CA 1
ATOM 703 C C . ASN A 1 88 ? 16.425 -6.444 -16.223 1.00 92.56 88 ASN A C 1
ATOM 705 O O . ASN A 1 88 ? 15.806 -7.388 -16.727 1.00 92.56 88 ASN A O 1
ATOM 709 N N . GLY A 1 89 ? 15.799 -5.378 -15.723 1.00 91.81 89 GLY A N 1
ATOM 710 C CA . GLY A 1 89 ? 14.354 -5.184 -15.800 1.00 91.81 89 GLY A CA 1
ATOM 711 C C . GLY A 1 89 ? 13.526 -6.030 -14.832 1.00 91.81 89 GLY A C 1
ATOM 712 O O . GLY A 1 89 ? 12.301 -6.075 -14.966 1.00 91.81 89 GLY A O 1
ATOM 713 N N . ARG A 1 90 ? 14.149 -6.727 -13.870 1.00 90.31 90 ARG A N 1
ATOM 714 C CA . ARG A 1 90 ? 13.435 -7.604 -12.924 1.00 90.31 90 ARG A CA 1
ATOM 715 C C . ARG A 1 90 ? 12.367 -6.855 -12.132 1.00 90.31 90 ARG A C 1
ATOM 717 O O . ARG A 1 90 ? 11.269 -7.379 -11.981 1.00 90.31 90 ARG A O 1
ATOM 724 N N . TRP A 1 91 ? 12.659 -5.643 -11.659 1.00 90.19 91 TRP A N 1
ATOM 725 C CA . TRP A 1 91 ? 11.682 -4.869 -10.891 1.00 90.19 91 TRP A CA 1
ATOM 726 C C . TRP A 1 91 ? 10.479 -4.460 -11.726 1.00 90.19 91 TRP A C 1
ATOM 728 O O . TRP A 1 91 ? 9.353 -4.566 -11.255 1.00 90.19 91 TRP A O 1
ATOM 738 N N . ASN A 1 92 ? 10.694 -4.085 -12.986 1.00 91.81 92 ASN A N 1
ATOM 739 C CA . ASN A 1 92 ? 9.595 -3.773 -13.890 1.00 91.81 92 ASN A CA 1
ATOM 740 C C . ASN A 1 92 ? 8.706 -5.000 -14.161 1.00 91.81 92 ASN A C 1
ATOM 742 O O . ASN A 1 92 ? 7.483 -4.888 -14.163 1.00 91.81 92 ASN A O 1
ATOM 746 N N . LYS A 1 93 ? 9.304 -6.189 -14.324 1.00 90.62 93 LYS A N 1
ATOM 747 C CA . LYS A 1 93 ? 8.545 -7.448 -14.452 1.00 90.62 93 LYS A CA 1
ATOM 748 C C . LYS A 1 93 ? 7.707 -7.726 -13.204 1.00 90.62 93 LYS A C 1
ATOM 750 O O . LYS A 1 93 ? 6.528 -8.034 -13.333 1.00 90.62 93 LYS A O 1
ATOM 755 N N . LEU A 1 94 ? 8.299 -7.548 -12.022 1.00 89.62 94 LEU A N 1
ATOM 756 C CA . LEU A 1 94 ? 7.603 -7.737 -10.752 1.00 89.62 94 LEU A CA 1
ATOM 757 C C . LEU A 1 94 ? 6.446 -6.739 -10.580 1.00 89.62 94 LEU A C 1
ATOM 759 O O . LEU A 1 94 ? 5.374 -7.127 -10.138 1.00 89.62 94 LEU A O 1
ATOM 763 N N . LEU A 1 95 ? 6.611 -5.471 -10.972 1.00 90.50 95 LEU A N 1
ATOM 764 C CA . LEU A 1 95 ? 5.519 -4.488 -10.934 1.00 90.50 95 LEU A CA 1
ATOM 765 C C . LEU A 1 95 ? 4.325 -4.908 -11.800 1.00 90.50 95 LEU A C 1
ATOM 767 O O . LEU A 1 95 ? 3.182 -4.740 -11.379 1.00 90.50 95 LEU A O 1
ATOM 771 N N . ILE A 1 96 ? 4.584 -5.459 -12.989 1.00 91.19 96 ILE A N 1
ATOM 772 C CA . ILE A 1 96 ? 3.531 -5.960 -13.881 1.00 91.19 96 ILE A CA 1
ATOM 773 C C . ILE A 1 96 ? 2.837 -7.175 -13.262 1.00 91.19 96 ILE A C 1
ATOM 775 O O . ILE A 1 96 ? 1.612 -7.235 -13.226 1.00 91.19 96 ILE A O 1
ATOM 779 N N . GLU A 1 97 ? 3.612 -8.123 -12.740 1.00 88.69 97 GLU A N 1
ATOM 780 C CA . GLU A 1 97 ? 3.098 -9.329 -12.086 1.00 88.69 97 GLU A CA 1
ATOM 781 C C . GLU A 1 97 ? 2.221 -9.018 -10.865 1.00 88.69 97 GLU A C 1
ATOM 783 O O . GLU A 1 97 ? 1.180 -9.641 -10.667 1.00 88.69 97 GLU A O 1
ATOM 788 N N . LEU A 1 98 ? 2.601 -8.008 -10.082 1.00 87.06 98 LEU A N 1
ATOM 789 C CA . LEU A 1 98 ? 1.845 -7.537 -8.920 1.00 87.06 98 LEU A CA 1
ATOM 790 C C . LEU A 1 98 ? 0.675 -6.601 -9.283 1.00 87.06 98 LEU A C 1
ATOM 792 O O . LEU A 1 98 ? -0.058 -6.155 -8.396 1.00 87.06 98 LEU A O 1
ATOM 796 N N . GLY A 1 99 ? 0.490 -6.285 -10.569 1.00 88.81 99 GLY A N 1
ATOM 797 C CA . GLY A 1 99 ? -0.590 -5.425 -11.057 1.00 88.81 99 GLY A CA 1
ATOM 798 C C . GLY A 1 99 ? -0.418 -3.936 -10.740 1.00 88.81 99 GLY A C 1
ATOM 799 O O . GLY A 1 99 ? -1.402 -3.198 -10.757 1.00 88.81 99 GLY A O 1
ATOM 800 N N . TYR A 1 100 ? 0.806 -3.490 -10.436 1.00 88.06 100 TYR A N 1
ATOM 801 C CA . TYR A 1 100 ? 1.147 -2.070 -10.280 1.00 88.06 100 TYR A CA 1
ATOM 802 C C . TYR A 1 100 ? 1.433 -1.388 -11.626 1.00 88.06 100 TYR A C 1
ATOM 804 O O . TYR A 1 100 ? 1.278 -0.174 -11.738 1.00 88.06 100 TYR A O 1
ATOM 812 N N . GLU A 1 101 ? 1.816 -2.155 -12.652 1.00 89.06 101 GLU A N 1
ATOM 813 C CA . GLU A 1 101 ? 2.008 -1.674 -14.023 1.00 89.06 101 GLU A CA 1
ATOM 814 C C . GLU A 1 101 ? 1.345 -2.578 -15.062 1.00 89.06 101 GLU A C 1
ATOM 816 O O . GLU A 1 101 ? 1.084 -3.754 -14.829 1.00 89.06 101 GLU A O 1
ATOM 821 N N . ASN A 1 102 ? 1.107 -2.023 -16.251 1.00 85.25 102 ASN A N 1
ATOM 822 C CA . ASN A 1 102 ? 0.556 -2.761 -17.381 1.00 85.25 102 ASN A CA 1
ATOM 823 C C . ASN A 1 102 ? 1.660 -3.130 -18.377 1.00 85.25 102 ASN A C 1
ATOM 825 O O . ASN A 1 102 ? 2.529 -2.316 -18.690 1.00 85.25 102 ASN A O 1
ATOM 829 N N . SER A 1 103 ? 1.556 -4.313 -18.989 1.00 71.12 103 SER A N 1
ATOM 830 C CA . SER A 1 103 ? 2.479 -4.783 -20.037 1.00 71.12 103 SER A CA 1
ATOM 831 C C . SER A 1 103 ? 2.536 -3.876 -21.276 1.00 71.12 103 SER A C 1
ATOM 833 O O . SER A 1 103 ? 3.504 -3.912 -22.030 1.00 71.12 103 SER A O 1
ATOM 835 N N . LYS A 1 104 ? 1.545 -2.999 -21.479 1.00 59.91 104 LYS A N 1
ATOM 836 C CA . LYS A 1 104 ? 1.547 -1.999 -22.561 1.00 59.91 104 LYS A CA 1
ATOM 837 C C . LYS A 1 104 ? 2.596 -0.891 -22.373 1.00 59.91 104 LYS A C 1
ATOM 839 O O . LYS A 1 104 ? 2.981 -0.271 -23.357 1.00 59.91 104 LYS A O 1
ATOM 844 N N . ASN A 1 105 ? 3.118 -0.693 -21.158 1.00 53.31 105 ASN A N 1
ATOM 845 C CA . ASN A 1 105 ? 4.185 0.276 -20.870 1.00 53.31 105 ASN A CA 1
ATOM 846 C C . ASN A 1 105 ? 5.596 -0.237 -21.231 1.00 53.31 105 ASN A C 1
ATOM 848 O O . ASN A 1 105 ? 6.580 0.467 -21.011 1.00 53.31 105 ASN A O 1
ATOM 852 N N . LEU A 1 106 ? 5.721 -1.456 -21.775 1.00 48.34 106 LEU A N 1
ATOM 853 C CA . LEU A 1 106 ? 7.009 -2.098 -22.073 1.00 48.34 106 LEU A CA 1
ATOM 854 C C . LEU A 1 106 ? 7.734 -1.540 -23.312 1.00 48.34 106 LEU A C 1
ATOM 856 O O . LEU A 1 106 ? 8.905 -1.857 -23.505 1.00 48.34 106 LEU A O 1
ATOM 860 N N . GLN A 1 107 ? 7.083 -0.743 -24.166 1.00 39.03 107 GLN A N 1
ATOM 861 C CA . GLN A 1 107 ? 7.631 -0.433 -25.497 1.00 39.03 107 GLN A CA 1
ATOM 862 C C . GLN A 1 107 ? 8.538 0.802 -25.603 1.00 39.03 107 GLN A C 1
ATOM 864 O O . GLN A 1 107 ? 9.143 0.991 -26.655 1.00 39.03 107 GLN A O 1
ATOM 869 N N . ASN A 1 108 ? 8.719 1.599 -24.547 1.00 39.41 108 ASN A N 1
ATOM 870 C CA . ASN A 1 108 ? 9.467 2.861 -24.671 1.00 39.41 108 ASN A CA 1
ATOM 871 C C . ASN A 1 108 ? 10.945 2.809 -24.261 1.00 39.41 108 ASN A C 1
ATOM 873 O O . ASN A 1 108 ? 11.616 3.827 -24.347 1.00 39.41 108 ASN A O 1
ATOM 877 N N . ASN A 1 109 ? 11.484 1.638 -23.911 1.00 38.31 109 ASN A N 1
ATOM 878 C CA . ASN A 1 109 ? 12.918 1.477 -23.644 1.00 38.31 109 ASN A CA 1
ATOM 879 C C . ASN A 1 109 ? 13.575 0.551 -24.679 1.00 38.31 109 ASN A C 1
ATOM 881 O O . ASN A 1 109 ? 14.283 -0.393 -24.327 1.00 38.31 109 ASN A O 1
ATOM 885 N N . LYS A 1 110 ? 13.335 0.805 -25.974 1.00 32.31 110 LYS A N 1
ATOM 886 C CA . LYS A 1 110 ? 14.289 0.373 -27.000 1.00 32.31 110 LYS A CA 1
ATOM 887 C C . LYS A 1 110 ? 15.497 1.294 -26.893 1.00 32.31 110 LYS A C 1
ATOM 889 O O . LYS A 1 110 ? 15.430 2.454 -27.278 1.00 32.31 110 LYS A O 1
ATOM 894 N N . ILE A 1 111 ? 16.571 0.752 -26.332 1.00 34.53 111 ILE A N 1
ATOM 895 C CA . ILE A 1 111 ? 17.928 1.258 -26.503 1.00 34.53 111 ILE A CA 1
ATOM 896 C C . ILE A 1 111 ? 18.154 1.306 -28.019 1.00 34.53 111 ILE A C 1
ATOM 898 O O . ILE A 1 111 ? 18.229 0.260 -28.662 1.00 34.53 111 ILE A O 1
ATOM 902 N N . THR A 1 112 ? 18.121 2.499 -28.605 1.00 30.69 112 THR A N 1
ATOM 903 C CA . THR A 1 112 ? 18.707 2.731 -29.925 1.00 30.69 112 THR A CA 1
ATOM 904 C C . THR A 1 112 ? 20.219 2.647 -29.772 1.00 30.69 112 THR A C 1
ATOM 906 O O . THR A 1 112 ? 20.764 3.244 -28.844 1.00 30.69 112 THR A O 1
ATOM 909 N N . GLU A 1 113 ? 20.810 1.829 -30.642 1.00 34.34 113 GLU A N 1
ATOM 910 C CA . GLU A 1 113 ? 22.240 1.529 -30.798 1.00 34.34 113 GLU A CA 1
ATOM 911 C C . GLU A 1 113 ? 23.143 2.767 -30.826 1.00 34.34 113 GLU A C 1
ATOM 913 O O . GLU A 1 113 ? 22.701 3.823 -31.340 1.00 34.34 113 GLU A O 1
#

Nearest PDB structures (foldseek):
  4ifb-assembly2_A  TM=5.405E-01  e=3.506E-01  Homo sapiens

Sequence (113 aa):
MTRLEAWFHTVNAYKVRYEELYSNPVETLKGIEEDRISEIVAKNSFSKKAGQIPGEEAKDSPARKGIVGDWKNYFDAECVSTFKAAYNGRWNKLLIELGYENSKNLQNNKITE

Solvent-accessible surface area (backbone atoms only — not comparable to full-atom values): 7190 Å² total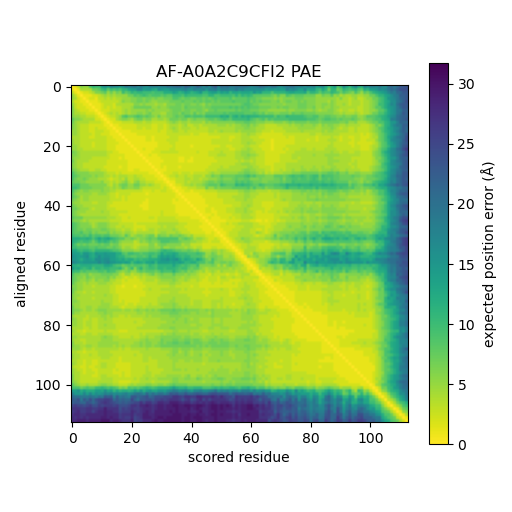; per-residue (Å²): 132,55,75,66,60,55,58,74,66,44,82,92,56,91,84,79,54,70,66,48,44,69,76,41,43,57,73,66,40,38,90,81,41,69,92,56,32,68,60,51,50,60,64,64,30,61,45,66,72,62,74,43,61,69,67,55,71,48,93,91,43,96,62,47,35,83,66,84,68,64,62,67,82,75,52,54,71,66,55,53,50,50,53,36,49,38,79,85,30,48,53,43,51,49,34,36,75,72,66,77,43,62,80,82,73,67,74,80,75,71,80,75,131

Foldseek 3Di:
DDPVVVVVPDPPDLDADLVCCLPPVQVSCCVPPPPCRVVVSVCPPPCNVQVDDAQDADPPTPSGHSDPPPVVVPDDPVNVVCQCPPPNRPNVVVCCVVVVDPPVVVPPPPPDD

Radius of gyration: 18.02 Å; Cα contacts (8 Å, |Δi|>4): 67; chains: 1; bounding box: 41×36×47 Å

Mean predicted aligned error: 7.22 Å

pLDDT: mean 84.88, std 14.98, range [30.69, 95.38]

Secondary structure (DSSP, 8-state):
--HHHHHHH-SSS----HHHHHH-HHHHHTTT-SSSHHHHHHHHSHHHHHSS-TT---TT-SS----TTGGGGT--HHHHHHHHHHHHHHHHHHHHHTTSS-GGGGGG-----

InterPro domains:
  IPR000863 Sulfotransferase domain [PF00685] (12-88)
  IPR027417 P-loop containing nucleoside triphosphate hydrolase [G3DSA:3.40.50.300] (2-95)
  IPR027417 P-loop containing nucleoside triphosphate hydrolase [SSF52540] (6-94)

Organism: Kuenenia stuttgartiensis (NCBI:txid174633)